Protein AF-A0A7S2BCW3-F1 (afdb_monomer)

Organism: NCBI:txid327968

Mean predicted aligned error: 8.72 Å

pLDDT: mean 88.11, std 14.9, range [43.06, 98.44]

Radius of gyration: 20.68 Å; Cα contacts (8 Å, |Δi|>4): 123; chains: 1; bounding box: 39×49×50 Å

InterPro domains:
  IPR004199 Beta galactosidase small chain/ domain 5 [PF02929] (33-90)
  IPR011013 Galactose mutarotase-like domain superfamily [SSF74650] (17-91)
  IPR014718 Glycoside hydrolase-type carbohydrate-binding [G3DSA:2.70.98.10] (16-101)

Structure (mmCIF, N/CA/C/O backbone):
data_AF-A0A7S2BCW3-F1
#
_entry.id   AF-A0A7S2BCW3-F1
#
loop_
_atom_site.group_PDB
_atom_site.id
_atom_site.type_symbol
_atom_site.label_atom_id
_atom_site.label_alt_id
_atom_site.label_comp_id
_atom_site.label_asym_id
_atom_site.label_entity_id
_atom_site.label_seq_id
_atom_site.pdbx_PDB_ins_code
_atom_site.Cartn_x
_atom_site.Cartn_y
_atom_site.Cartn_z
_atom_site.occupancy
_atom_site.B_iso_or_equiv
_atom_site.auth_seq_id
_atom_site.auth_comp_id
_atom_site.auth_asym_id
_atom_site.auth_atom_id
_atom_site.pdbx_PDB_model_num
ATOM 1 N N . SER A 1 1 ? -18.002 40.059 -18.306 1.00 65.06 1 SER A N 1
ATOM 2 C CA . SER A 1 1 ? -18.318 38.784 -17.645 1.00 65.06 1 SER A CA 1
ATOM 3 C C . SER A 1 1 ? -17.883 38.882 -16.204 1.00 65.06 1 SER A C 1
ATOM 5 O O . SER A 1 1 ? -16.717 39.167 -15.966 1.00 65.06 1 SER A O 1
ATOM 7 N N . GLU A 1 2 ? -18.817 38.754 -15.272 1.00 61.53 2 GLU A N 1
ATOM 8 C CA . GLU A 1 2 ? -18.533 38.743 -13.833 1.00 61.53 2 GLU A CA 1
ATOM 9 C C . GLU A 1 2 ? -18.036 37.339 -13.430 1.00 61.53 2 GLU A C 1
ATOM 11 O O . GLU A 1 2 ? -18.500 36.360 -14.027 1.00 61.53 2 GLU A O 1
ATOM 16 N N . PRO A 1 3 ? -17.072 37.192 -12.503 1.00 66.06 3 PRO A N 1
ATOM 17 C CA . PRO A 1 3 ? -16.596 35.872 -12.108 1.00 66.06 3 PRO A CA 1
ATOM 18 C C . PRO A 1 3 ? 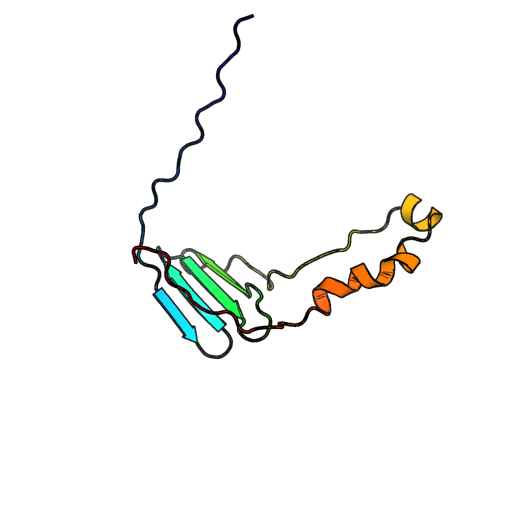-17.640 35.169 -11.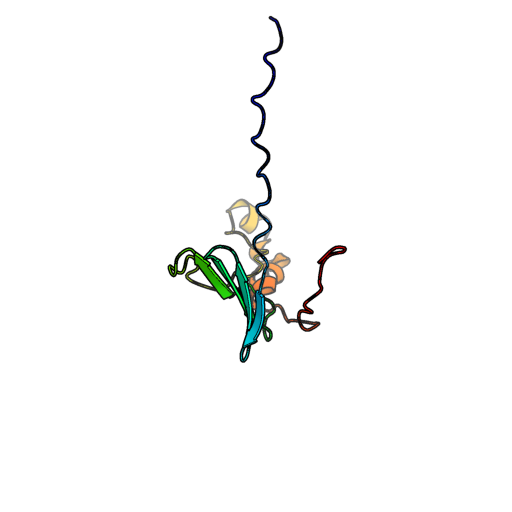231 1.00 66.06 3 PRO A C 1
ATOM 20 O O . PRO A 1 3 ? -18.071 35.704 -10.212 1.00 66.06 3 PRO A O 1
ATOM 23 N N . VAL A 1 4 ? -18.032 33.950 -11.616 1.00 70.62 4 VAL A N 1
ATOM 24 C CA . VAL A 1 4 ? -18.891 33.094 -10.789 1.00 70.62 4 VAL A CA 1
ATOM 25 C C . VAL A 1 4 ? -18.069 32.564 -9.611 1.00 70.62 4 VAL A C 1
ATOM 27 O O . VAL A 1 4 ? -16.979 32.020 -9.801 1.00 70.62 4 VAL A O 1
ATOM 30 N N . ALA A 1 5 ? -18.559 32.751 -8.386 1.00 70.94 5 ALA A N 1
ATOM 31 C CA . ALA A 1 5 ? -17.918 32.184 -7.206 1.00 70.94 5 ALA A CA 1
ATOM 32 C C . ALA A 1 5 ? -17.991 30.643 -7.264 1.00 70.94 5 ALA A C 1
ATOM 34 O O . ALA A 1 5 ? -19.035 30.104 -7.648 1.00 70.94 5 ALA A O 1
ATOM 35 N N . PRO A 1 6 ? -16.915 29.916 -6.905 1.00 72.56 6 PRO A N 1
ATOM 36 C CA . PRO A 1 6 ? -16.952 28.460 -6.862 1.00 72.56 6 PRO A CA 1
ATOM 37 C C . PRO A 1 6 ? -17.972 27.981 -5.813 1.00 72.56 6 PRO A C 1
ATOM 39 O O . PRO A 1 6 ? -18.167 28.656 -4.797 1.00 72.56 6 PRO A O 1
ATOM 42 N N . PRO A 1 7 ? -18.629 26.826 -6.031 1.00 69.38 7 PRO A N 1
ATOM 43 C CA . PRO A 1 7 ? -19.552 26.267 -5.053 1.00 69.38 7 PRO A CA 1
ATOM 44 C C . PRO A 1 7 ? -18.820 26.006 -3.731 1.00 69.38 7 PRO A C 1
ATOM 46 O O . PRO A 1 7 ? -17.697 25.498 -3.720 1.0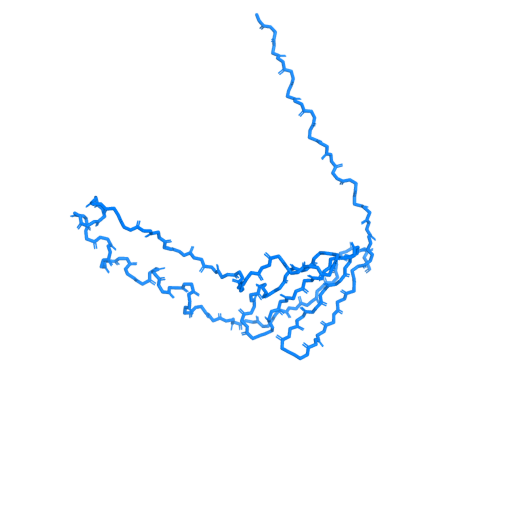0 69.38 7 PRO A O 1
ATOM 49 N N . ALA A 1 8 ? -19.458 26.363 -2.616 1.00 69.25 8 ALA A N 1
ATOM 50 C CA . ALA A 1 8 ? -18.926 26.095 -1.288 1.00 69.25 8 ALA A CA 1
ATOM 51 C C . ALA A 1 8 ? -18.762 24.581 -1.094 1.00 69.25 8 ALA A C 1
ATOM 53 O O . ALA A 1 8 ? -19.711 23.816 -1.273 1.00 69.25 8 ALA A O 1
ATOM 54 N N . VAL A 1 9 ? -17.554 24.151 -0.726 1.00 69.12 9 VAL A N 1
ATOM 55 C CA . VAL A 1 9 ? -17.304 22.768 -0.316 1.00 69.12 9 VAL A CA 1
ATOM 56 C C . VAL A 1 9 ? -18.014 22.564 1.026 1.00 69.12 9 VAL A C 1
ATOM 58 O O . VAL A 1 9 ? -17.746 23.335 1.950 1.00 69.12 9 VAL A O 1
ATOM 61 N N . PRO A 1 10 ? -18.925 21.587 1.170 1.00 52.59 10 PRO A N 1
ATOM 62 C CA . PRO A 1 10 ? -19.508 21.291 2.468 1.00 52.59 10 PRO A CA 1
ATOM 63 C C . PRO A 1 10 ? -18.395 20.824 3.406 1.00 52.59 10 PRO A C 1
ATOM 65 O O . PRO A 1 10 ? -17.725 19.824 3.149 1.00 52.59 10 PRO A O 1
ATOM 68 N N . THR A 1 11 ? -18.179 21.566 4.487 1.00 45.66 11 THR A N 1
ATOM 69 C CA . THR A 1 11 ? -17.278 21.158 5.561 1.00 45.66 11 THR A CA 1
ATOM 70 C C . THR A 1 11 ? -17.947 20.002 6.304 1.00 45.66 11 THR A C 1
ATOM 72 O O . THR A 1 11 ? -19.038 20.206 6.843 1.00 45.66 11 THR A O 1
ATOM 75 N N . PRO A 1 12 ? -17.366 18.791 6.347 1.00 50.16 12 PRO A N 1
ATOM 76 C CA . PRO A 1 12 ? -17.898 17.751 7.210 1.00 50.16 12 PRO A CA 1
ATOM 77 C C . PRO A 1 12 ? -17.767 18.226 8.659 1.00 50.16 12 PRO A C 1
ATOM 79 O O . PRO A 1 12 ? -16.663 18.454 9.151 1.00 50.16 12 PRO A O 1
ATOM 82 N N . THR A 1 13 ? -18.900 18.414 9.335 1.00 43.06 13 THR A N 1
ATOM 83 C CA . THR A 1 13 ? -18.933 18.560 10.791 1.00 43.06 13 THR A CA 1
ATOM 84 C C . THR A 1 13 ? -18.443 17.239 11.375 1.00 43.06 13 THR A C 1
ATOM 86 O O . THR A 1 13 ? -19.061 16.210 11.089 1.00 43.06 13 THR A O 1
ATOM 89 N N . PRO A 1 14 ? -17.350 17.209 12.155 1.00 54.44 14 PRO A N 1
ATOM 90 C CA . PRO A 1 14 ? -16.955 15.982 12.812 1.00 54.44 14 PRO A CA 1
ATOM 91 C C . PRO A 1 14 ? -17.970 15.724 13.923 1.00 54.44 14 PRO A C 1
ATOM 93 O O . PRO A 1 14 ? -17.932 16.360 14.974 1.00 54.44 14 PRO A O 1
ATOM 96 N N . ASP A 1 15 ? -18.892 14.793 13.689 1.00 52.00 15 ASP A N 1
ATOM 97 C CA . ASP A 1 15 ? -19.436 14.026 14.798 1.00 52.00 15 ASP A CA 1
ATOM 98 C C . ASP A 1 15 ? -18.266 13.183 15.308 1.00 52.00 15 ASP A C 1
ATOM 100 O O . ASP A 1 15 ? -17.849 12.211 14.673 1.00 52.00 15 ASP A O 1
ATOM 104 N N . ALA A 1 16 ? -17.619 13.655 16.372 1.00 58.62 16 ALA A N 1
ATOM 105 C CA . ALA A 1 16 ? -16.480 12.984 16.976 1.00 58.62 16 ALA A CA 1
ATOM 106 C C . ALA A 1 16 ? -16.981 11.758 17.749 1.00 58.62 16 ALA A C 1
ATOM 108 O O . ALA A 1 16 ? -16.910 11.697 18.976 1.00 58.62 16 ALA A O 1
ATOM 109 N N . ALA A 1 17 ? -17.516 10.774 17.028 1.00 65.31 17 ALA A N 1
ATOM 110 C CA . ALA A 1 17 ? -17.773 9.462 17.580 1.00 65.31 17 ALA A CA 1
ATOM 111 C C . ALA A 1 17 ? -16.442 8.920 18.120 1.00 65.31 17 ALA A C 1
ATOM 113 O O . ALA A 1 17 ? -15.459 8.793 17.381 1.00 65.31 17 ALA A O 1
ATOM 114 N N . ALA A 1 18 ? -16.409 8.653 19.429 1.00 81.94 18 ALA A N 1
ATOM 115 C CA . ALA A 1 18 ? -15.212 8.202 20.122 1.00 81.94 18 ALA A CA 1
ATOM 116 C C . ALA A 1 18 ? -14.616 6.980 19.410 1.00 81.94 18 ALA A C 1
ATOM 118 O O . ALA A 1 18 ? -15.297 5.975 19.198 1.00 81.94 18 ALA A O 1
ATOM 119 N N . VAL A 1 19 ? -13.343 7.083 19.034 1.00 89.31 19 VAL A N 1
ATOM 120 C CA . VAL A 1 19 ? -12.609 5.982 18.412 1.00 89.31 19 VAL A CA 1
ATOM 121 C C . VAL A 1 19 ? -12.182 5.020 19.512 1.00 89.31 19 VAL A C 1
ATOM 123 O O . VAL A 1 19 ? -11.452 5.404 20.426 1.00 89.31 19 VAL A O 1
ATOM 126 N N . ARG A 1 20 ? -12.615 3.762 19.425 1.00 91.81 20 ARG A N 1
ATOM 127 C CA . ARG A 1 20 ? -12.009 2.674 20.200 1.00 91.81 20 ARG A CA 1
ATOM 128 C C . ARG A 1 20 ? -10.846 2.106 19.410 1.00 91.81 20 ARG A C 1
ATOM 130 O O . ARG A 1 20 ? -10.957 1.943 18.199 1.00 91.81 20 ARG A O 1
ATOM 137 N N . ALA A 1 21 ? -9.752 1.802 20.092 1.00 92.88 21 ALA A N 1
ATOM 138 C CA . ALA A 1 21 ? -8.594 1.183 19.474 1.00 92.88 21 ALA A CA 1
ATOM 139 C C . ALA A 1 21 ? -8.001 0.124 20.402 1.00 92.88 21 ALA A C 1
ATOM 141 O O . ALA A 1 21 ? -7.765 0.384 21.581 1.00 92.88 21 ALA A O 1
ATOM 142 N N . GLU A 1 22 ? -7.753 -1.062 19.860 1.00 94.50 22 GLU A N 1
ATOM 143 C CA . GLU A 1 22 ? -7.184 -2.191 20.592 1.00 94.50 22 GLU A CA 1
ATOM 144 C C . GLU A 1 22 ? -6.224 -2.990 19.709 1.00 94.50 22 GLU A C 1
ATOM 146 O O . GLU A 1 22 ? -6.392 -3.068 18.492 1.00 94.50 22 GLU A O 1
ATOM 151 N N . LEU A 1 23 ? -5.195 -3.581 20.315 1.00 94.19 23 LEU A N 1
ATOM 152 C CA . LEU A 1 23 ? -4.331 -4.538 19.632 1.00 94.19 23 LEU A CA 1
ATOM 153 C C . LEU A 1 23 ? -4.944 -5.935 19.783 1.00 94.19 23 LEU A C 1
ATOM 155 O O . LEU A 1 23 ? -4.979 -6.480 20.884 1.00 94.19 23 LEU A O 1
ATOM 159 N N . CYS A 1 24 ? -5.410 -6.517 18.678 1.00 94.25 24 CYS A N 1
ATOM 160 C CA . CYS A 1 24 ? -6.005 -7.849 18.637 1.00 94.25 24 CYS A CA 1
AT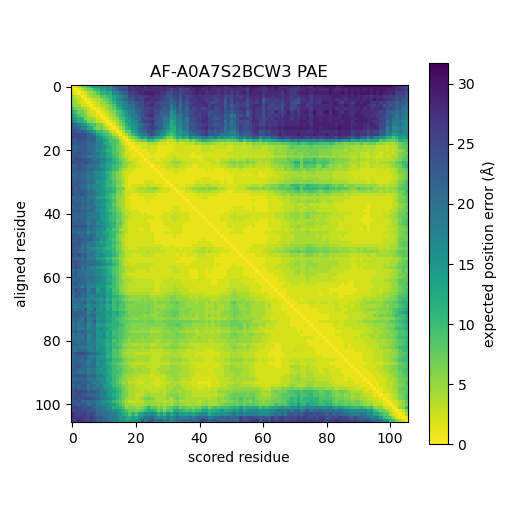OM 161 C C . CYS A 1 24 ? -5.153 -8.770 17.754 1.00 94.25 24 CYS A C 1
ATOM 163 O O . CYS A 1 24 ? -5.152 -8.667 16.523 1.00 94.25 24 CYS A O 1
ATOM 165 N N . GLY A 1 25 ? -4.392 -9.667 18.388 1.00 94.31 25 GLY A N 1
ATOM 166 C CA . GLY A 1 25 ? -3.443 -10.535 17.690 1.00 94.31 25 GLY A CA 1
ATOM 167 C C . GLY A 1 25 ? -2.390 -9.722 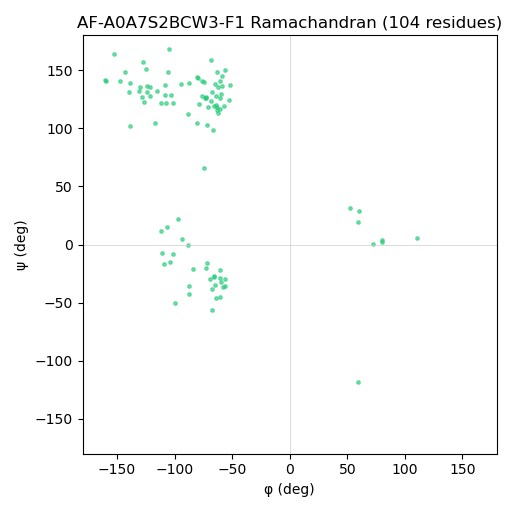16.929 1.00 94.31 25 GLY A C 1
ATOM 168 O O . GLY A 1 25 ? -1.637 -8.959 17.526 1.00 94.31 25 GLY A O 1
ATOM 169 N N . ASP A 1 26 ? -2.364 -9.874 15.604 1.00 94.12 26 ASP A N 1
ATOM 170 C CA . ASP A 1 26 ? -1.386 -9.232 14.715 1.00 94.12 26 ASP A CA 1
ATOM 171 C C . ASP A 1 26 ? -1.902 -7.938 14.052 1.00 94.12 26 ASP A C 1
ATOM 173 O O . ASP A 1 26 ? -1.429 -7.550 12.975 1.00 94.12 26 ASP A O 1
ATOM 177 N N . ALA A 1 27 ? -2.918 -7.289 14.628 1.00 95.81 27 ALA A N 1
ATOM 178 C CA . ALA A 1 27 ? -3.460 -6.049 14.086 1.00 95.81 27 ALA A CA 1
ATOM 179 C C . ALA A 1 27 ? -3.982 -5.092 15.161 1.00 95.81 27 ALA A C 1
ATOM 181 O O . ALA A 1 27 ? -4.653 -5.497 16.108 1.00 95.81 27 ALA A O 1
ATOM 182 N N . TRP A 1 28 ? -3.736 -3.802 14.953 1.00 96.31 28 TRP A N 1
ATOM 183 C CA . TRP A 1 28 ? -4.503 -2.746 15.599 1.00 96.31 28 TRP A CA 1
ATOM 184 C C . TRP A 1 28 ? -5.883 -2.681 14.955 1.00 96.31 28 TRP A C 1
ATOM 186 O O . TRP A 1 28 ? -5.981 -2.558 13.734 1.00 96.31 28 TRP A O 1
ATOM 196 N N . VAL A 1 29 ? -6.928 -2.760 15.768 1.00 96.56 29 VAL A N 1
ATOM 197 C CA . VAL A 1 29 ? -8.329 -2.645 15.366 1.00 96.56 29 VAL A CA 1
ATOM 198 C C . VAL A 1 29 ? -8.840 -1.301 15.861 1.00 96.56 29 VAL A C 1
ATOM 200 O O . VAL A 1 29 ? -8.765 -1.024 17.056 1.00 96.56 29 VAL A O 1
ATOM 203 N N . LEU A 1 30 ? -9.324 -0.460 14.948 1.00 95.56 30 LEU A N 1
ATOM 204 C CA . LEU A 1 30 ? -9.926 0.833 15.258 1.00 95.56 30 LEU A CA 1
ATOM 205 C C . LEU A 1 30 ? -11.400 0.814 14.868 1.00 95.56 30 LEU A C 1
ATOM 207 O O . LEU A 1 30 ? -11.736 0.422 13.753 1.00 95.56 30 LEU A O 1
ATOM 211 N N . GLU A 1 31 ? -12.267 1.273 15.762 1.00 95.19 31 GLU A N 1
ATOM 212 C CA . GLU A 1 31 ? -13.713 1.280 15.560 1.00 95.19 31 GLU A CA 1
ATOM 213 C C . GLU A 1 31 ? -14.318 2.640 15.886 1.00 95.19 31 GLU A C 1
ATOM 215 O O . GLU A 1 31 ? -14.064 3.213 16.947 1.00 95.19 31 GLU A O 1
ATOM 220 N N . THR A 1 32 ? -15.162 3.145 14.989 1.00 93.81 32 THR A N 1
ATOM 221 C CA . THR A 1 32 ? -15.955 4.360 15.211 1.00 93.81 32 THR A CA 1
ATOM 222 C C . THR A 1 32 ? -17.135 4.405 14.248 1.00 93.81 32 THR A C 1
ATOM 224 O O . THR A 1 32 ? -16.998 4.000 13.100 1.00 93.81 32 THR A O 1
ATOM 227 N N . GLY A 1 33 ? -18.309 4.863 14.695 1.00 90.19 33 GLY A N 1
ATOM 228 C CA . GLY A 1 33 ? -19.444 5.151 13.803 1.00 90.19 33 GLY A CA 1
ATOM 229 C C . GLY A 1 33 ? -19.857 4.021 12.841 1.00 90.19 33 GLY A C 1
ATOM 230 O O . GLY A 1 33 ? -20.292 4.304 11.731 1.00 90.19 33 GLY A O 1
ATOM 231 N N . GLY A 1 34 ? -19.684 2.746 13.219 1.00 91.88 34 GLY A N 1
ATOM 232 C CA . GLY A 1 34 ? -19.970 1.589 12.352 1.00 91.88 34 GLY A CA 1
ATOM 233 C C . GLY A 1 34 ? -18.884 1.258 11.316 1.00 91.88 34 GLY A C 1
ATOM 234 O O . GLY A 1 34 ? -19.071 0.347 10.511 1.00 91.88 34 GLY A O 1
ATOM 235 N N . MET A 1 35 ? -17.759 1.970 11.340 1.00 96.44 35 MET A N 1
ATOM 236 C CA . MET A 1 35 ? -16.538 1.664 10.603 1.00 96.44 35 MET A CA 1
ATOM 237 C C . MET A 1 35 ? -15.572 0.870 11.490 1.00 96.44 35 MET A C 1
ATOM 239 O O . MET A 1 35 ? -15.386 1.204 12.661 1.00 96.44 35 MET A O 1
ATOM 243 N N . GLN A 1 36 ? -14.934 -0.145 10.912 1.00 97.56 36 GLN A N 1
ATOM 244 C CA . GLN A 1 36 ? -13.825 -0.889 11.498 1.00 97.56 36 GLN A CA 1
ATOM 245 C C . GLN A 1 36 ? -12.627 -0.837 10.546 1.00 97.56 36 GLN A C 1
ATOM 247 O O . GLN A 1 36 ? -12.747 -1.101 9.352 1.00 97.56 36 GLN A O 1
ATOM 252 N N . VAL A 1 37 ? -11.463 -0.504 11.089 1.00 97.50 37 VAL A N 1
ATOM 253 C CA . VAL A 1 37 ? -10.187 -0.418 10.379 1.00 97.50 37 VAL A CA 1
ATOM 254 C C . VAL A 1 37 ? -9.204 -1.367 11.042 1.00 97.50 37 VAL A C 1
ATOM 256 O O . VAL A 1 37 ? -9.098 -1.378 12.268 1.00 97.50 37 VAL A O 1
ATOM 259 N N . ARG A 1 38 ? -8.444 -2.132 10.252 1.00 97.69 38 ARG A N 1
ATOM 260 C CA . ARG A 1 38 ? -7.348 -2.956 10.780 1.00 97.69 38 ARG A CA 1
ATOM 261 C C . ARG A 1 38 ? -6.014 -2.589 10.158 1.00 97.69 38 ARG A C 1
ATOM 263 O O . ARG A 1 38 ? -5.870 -2.604 8.938 1.00 97.69 38 ARG A O 1
ATOM 270 N N . ILE A 1 39 ? -5.020 -2.332 11.002 1.00 97.06 39 ILE A N 1
ATOM 271 C CA . ILE A 1 39 ? -3.629 -2.102 10.595 1.00 97.06 39 ILE A CA 1
ATOM 272 C C . ILE A 1 39 ? -2.793 -3.272 11.092 1.00 97.06 39 ILE A C 1
ATOM 274 O O . ILE A 1 39 ? -2.747 -3.527 12.294 1.00 97.06 39 ILE A O 1
ATOM 278 N N . SER A 1 40 ? -2.119 -3.985 10.191 1.00 96.12 40 SER A N 1
ATOM 279 C CA . SER A 1 40 ? -1.247 -5.090 10.590 1.00 96.12 40 SER A CA 1
ATOM 280 C C . SER A 1 40 ? -0.077 -4.585 11.435 1.00 96.12 40 SER A C 1
ATOM 282 O O . SER A 1 40 ? 0.679 -3.720 10.996 1.00 96.12 40 SER A O 1
ATOM 284 N N . SER A 1 41 ? 0.136 -5.176 12.611 1.00 94.62 41 SER A N 1
ATOM 285 C CA . SER A 1 41 ? 1.321 -4.901 13.433 1.00 94.62 41 SER A CA 1
ATOM 286 C C . SER A 1 41 ? 2.601 -5.505 12.843 1.00 94.62 41 SER A C 1
ATOM 288 O O . SER A 1 41 ? 3.694 -5.088 13.209 1.00 94.62 41 SER A O 1
ATOM 290 N N . LYS A 1 42 ? 2.477 -6.450 11.899 1.00 94.12 42 LYS A N 1
ATOM 291 C CA . LYS A 1 42 ? 3.600 -7.112 11.217 1.00 94.12 42 LYS A CA 1
ATOM 292 C C . LYS A 1 42 ? 4.082 -6.355 9.984 1.00 94.12 42 LYS A C 1
ATOM 294 O O . LYS A 1 42 ? 5.285 -6.265 9.757 1.00 94.12 42 LYS A O 1
ATOM 299 N N . THR A 1 43 ? 3.156 -5.844 9.171 1.00 95.12 43 THR A N 1
ATOM 300 C CA . THR A 1 43 ? 3.492 -5.187 7.893 1.00 95.12 43 THR A CA 1
ATOM 301 C C . THR A 1 43 ? 3.284 -3.676 7.914 1.00 95.12 43 THR A C 1
ATOM 303 O O . THR A 1 43 ? 3.786 -2.986 7.035 1.00 95.12 43 THR A O 1
ATOM 306 N N . GLY A 1 44 ? 2.537 -3.147 8.888 1.00 95.69 44 GLY A N 1
ATOM 307 C CA . GLY A 1 44 ? 2.135 -1.740 8.942 1.00 95.69 44 GLY A CA 1
ATOM 308 C C . GLY A 1 44 ? 1.066 -1.351 7.918 1.00 95.69 44 GLY A C 1
ATOM 309 O O . GLY A 1 44 ? 0.660 -0.194 7.877 1.00 95.69 44 GLY A O 1
ATOM 310 N N . CYS A 1 45 ? 0.598 -2.292 7.094 1.00 96.69 45 CYS A N 1
ATOM 311 C CA . CYS A 1 45 ? -0.396 -2.015 6.064 1.00 96.69 45 CYS A CA 1
ATOM 312 C C . CYS A 1 45 ? -1.808 -1.978 6.658 1.00 96.69 45 CYS A C 1
ATOM 314 O O . CYS A 1 45 ? -2.151 -2.790 7.526 1.00 96.69 45 CYS A O 1
ATOM 316 N N . LEU A 1 46 ? -2.648 -1.087 6.126 1.00 97.75 46 LEU A N 1
ATOM 317 C CA . LEU A 1 46 ? -4.099 -1.182 6.264 1.00 97.75 46 LEU A CA 1
ATOM 318 C C . LEU A 1 46 ? -4.546 -2.481 5.583 1.00 97.75 46 LEU A C 1
ATOM 320 O O . LEU A 1 46 ? -4.391 -2.620 4.373 1.00 97.75 46 LEU A O 1
ATOM 324 N N . CYS A 1 47 ? -5.047 -3.444 6.350 1.00 97.62 47 CYS A N 1
ATOM 325 C CA . CYS A 1 47 ? -5.376 -4.779 5.849 1.00 97.62 47 CYS A CA 1
ATOM 326 C C . CYS A 1 47 ? -6.876 -5.089 5.806 1.00 97.62 47 CYS A C 1
ATOM 328 O O . CYS A 1 47 ? -7.249 -6.128 5.274 1.00 97.62 47 CYS A O 1
ATOM 330 N N . SER A 1 48 ? -7.718 -4.211 6.354 1.00 98.31 48 SER A N 1
ATOM 331 C CA . SER A 1 48 ? -9.180 -4.312 6.303 1.00 98.31 48 SER A CA 1
ATOM 332 C C . SER A 1 48 ? -9.808 -2.942 6.558 1.00 98.31 48 SER A C 1
ATOM 334 O O . SER A 1 48 ? -9.319 -2.180 7.404 1.00 98.31 48 SER A O 1
ATOM 336 N N . LEU A 1 49 ? -10.882 -2.648 5.825 1.00 98.44 49 LEU A N 1
ATOM 337 C CA . LEU A 1 49 ? -11.738 -1.481 6.006 1.00 98.44 49 LEU A CA 1
ATOM 338 C C . LEU A 1 49 ? -13.186 -1.935 5.826 1.00 98.44 49 LEU A C 1
ATOM 340 O O . LEU A 1 49 ? -13.665 -2.088 4.703 1.00 98.44 49 LEU A O 1
ATOM 344 N N . ALA A 1 50 ? -13.893 -2.110 6.937 1.00 98.38 50 ALA A N 1
ATOM 345 C CA . ALA A 1 50 ? -15.294 -2.492 6.931 1.00 98.38 50 ALA A CA 1
ATOM 346 C C . ALA A 1 50 ? -16.186 -1.320 7.348 1.00 98.38 50 ALA A C 1
ATOM 348 O O . ALA A 1 50 ? -15.889 -0.616 8.312 1.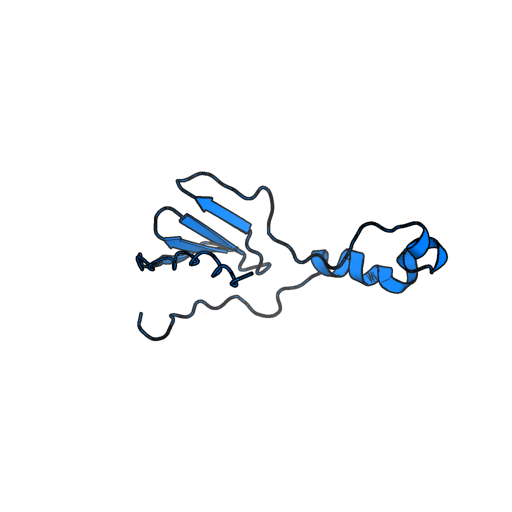00 98.38 50 ALA A O 1
ATOM 349 N N . VAL A 1 51 ? -17.307 -1.128 6.655 1.00 97.50 51 VAL A N 1
ATOM 350 C CA . VAL A 1 51 ? -18.324 -0.120 6.999 1.00 97.50 51 VAL A CA 1
ATOM 351 C C . VAL A 1 51 ? -19.683 -0.800 7.058 1.00 97.50 51 VAL A C 1
ATOM 353 O O . VAL A 1 51 ? -20.070 -1.507 6.130 1.00 97.50 51 VAL A O 1
ATOM 356 N N . GLY A 1 52 ? -20.400 -0.638 8.172 1.00 95.25 52 GLY A N 1
ATOM 357 C CA . GLY A 1 52 ? -21.683 -1.314 8.385 1.00 95.25 52 GLY A CA 1
ATOM 358 C C . GLY A 1 52 ? -21.569 -2.843 8.353 1.00 95.25 52 GLY A C 1
ATOM 359 O O . GLY A 1 52 ? -22.508 -3.515 7.946 1.00 95.25 52 GLY A O 1
ATOM 360 N N . GLY A 1 53 ? -20.406 -3.392 8.723 1.00 95.38 53 GLY A N 1
ATOM 361 C CA . GLY A 1 53 ? -20.124 -4.832 8.676 1.00 95.38 53 GLY A CA 1
ATOM 362 C C . GLY A 1 53 ? -19.742 -5.382 7.295 1.00 95.38 53 GLY A C 1
ATOM 363 O O . GLY A 1 53 ? -19.506 -6.582 7.178 1.00 95.38 53 GLY A O 1
ATOM 364 N N . HIS A 1 54 ? -19.648 -4.540 6.262 1.00 97.69 54 HIS A N 1
ATOM 365 C CA . HIS A 1 54 ? -19.238 -4.949 4.918 1.00 97.69 54 HIS A CA 1
ATOM 366 C C . HIS A 1 54 ? -17.778 -4.580 4.656 1.00 97.69 54 HIS A C 1
ATOM 368 O O . HIS A 1 54 ? -17.425 -3.404 4.717 1.00 97.69 54 HIS A O 1
ATOM 374 N N . GLU A 1 55 ? -16.948 -5.577 4.346 1.00 98.31 55 GLU A N 1
ATOM 375 C CA . GLU A 1 55 ? -15.554 -5.377 3.934 1.00 98.31 55 GLU A CA 1
ATOM 376 C C . GLU A 1 55 ? -15.485 -4.685 2.565 1.00 98.31 55 GLU A C 1
ATOM 378 O O . GLU A 1 55 ? -16.155 -5.102 1.617 1.00 98.31 55 GLU A O 1
ATOM 383 N N . LEU A 1 56 ? -14.665 -3.636 2.469 1.00 98.44 56 LEU A N 1
ATOM 384 C CA . LEU A 1 56 ? -14.473 -2.846 1.251 1.00 98.44 56 LEU A CA 1
ATOM 385 C C . LEU A 1 56 ? -13.146 -3.156 0.550 1.00 98.44 56 LEU A C 1
ATOM 387 O O . LEU A 1 56 ? -12.967 -2.783 -0.611 1.00 98.44 56 LEU A O 1
ATOM 391 N N . MET A 1 57 ? -12.210 -3.820 1.232 1.00 98.12 57 MET A N 1
ATOM 392 C CA . MET A 1 57 ? -10.889 -4.140 0.702 1.00 98.12 57 MET A CA 1
ATOM 393 C C . MET A 1 57 ? -10.761 -5.634 0.395 1.00 98.12 57 MET A C 1
ATOM 395 O O . MET A 1 57 ? -10.993 -6.486 1.245 1.00 98.12 57 MET A O 1
ATOM 399 N N . ALA A 1 58 ? -10.330 -5.962 -0.824 1.00 98.19 58 ALA A N 1
ATOM 400 C CA . ALA A 1 58 ? -10.031 -7.345 -1.212 1.00 98.19 58 ALA A CA 1
ATOM 401 C C . ALA A 1 58 ? -8.614 -7.793 -0.801 1.00 98.19 58 ALA A C 1
ATOM 403 O O . ALA A 1 58 ? -8.332 -8.987 -0.723 1.00 98.19 58 ALA A O 1
ATOM 404 N N . SER A 1 59 ? -7.715 -6.839 -0.563 1.00 97.75 59 SER A N 1
ATOM 405 C CA . SER A 1 59 ? -6.320 -7.062 -0.188 1.00 97.75 59 SER A CA 1
ATOM 406 C C . SER A 1 59 ? -5.800 -5.879 0.634 1.00 97.75 59 SER A C 1
ATOM 408 O O . SER A 1 59 ? -6.410 -4.806 0.596 1.00 97.75 59 SER A O 1
ATOM 410 N N . PRO A 1 60 ? -4.669 -6.030 1.347 1.00 97.62 60 PRO A N 1
ATOM 411 C CA . PRO A 1 60 ? -4.026 -4.911 2.020 1.00 97.62 60 PRO A CA 1
ATOM 412 C C . PRO A 1 60 ? -3.694 -3.753 1.074 1.00 97.62 60 PRO A C 1
ATOM 414 O O . PRO A 1 60 ? -3.423 -3.953 -0.111 1.00 97.62 60 PRO A O 1
ATOM 417 N N . LEU A 1 61 ? -3.701 -2.538 1.619 1.00 97.31 61 LEU A N 1
ATOM 418 C CA . LEU A 1 61 ? -3.233 -1.345 0.927 1.00 97.31 61 LEU A CA 1
ATOM 419 C C . LEU A 1 61 ? -1.706 -1.294 1.004 1.00 97.31 61 LEU A C 1
ATOM 421 O O . LEU A 1 61 ? -1.140 -0.973 2.051 1.00 97.31 61 LEU A O 1
ATOM 425 N N . GLU A 1 62 ? -1.060 -1.611 -0.111 1.00 96.19 62 GLU A N 1
ATOM 426 C CA . GLU A 1 62 ? 0.396 -1.671 -0.232 1.00 96.19 62 GLU A CA 1
ATOM 427 C C . GLU A 1 62 ? 0.944 -0.464 -1.015 1.00 96.19 62 GLU A C 1
ATOM 429 O O . GLU A 1 62 ? 0.282 0.038 -1.931 1.00 96.19 62 GLU A O 1
ATOM 434 N N . PRO A 1 63 ? 2.164 0.015 -0.706 1.00 95.62 63 PRO A N 1
ATOM 435 C CA . PRO A 1 63 ? 2.841 1.000 -1.541 1.00 95.62 63 PRO A CA 1
ATOM 436 C C . PRO A 1 63 ? 3.122 0.434 -2.939 1.00 95.62 63 PRO A C 1
ATOM 438 O O . PRO A 1 63 ? 3.641 -0.671 -3.066 1.00 95.62 63 PRO A O 1
ATOM 441 N N . ASN A 1 64 ? 2.857 1.210 -3.990 1.00 96.94 64 ASN A N 1
ATOM 442 C CA . ASN A 1 64 ? 3.231 0.855 -5.358 1.00 96.94 64 ASN A CA 1
ATOM 443 C C . ASN A 1 64 ? 4.033 1.994 -6.002 1.00 96.94 64 ASN A C 1
ATOM 445 O O . ASN A 1 64 ? 3.552 3.122 -6.101 1.00 96.94 64 ASN A O 1
ATOM 449 N N . PHE A 1 65 ? 5.251 1.682 -6.450 1.00 97.38 65 PHE A N 1
ATOM 450 C CA . PHE A 1 65 ? 6.186 2.630 -7.072 1.00 97.38 65 PHE A CA 1
ATOM 451 C C . PHE A 1 65 ? 6.403 2.351 -8.561 1.00 97.38 65 PHE A C 1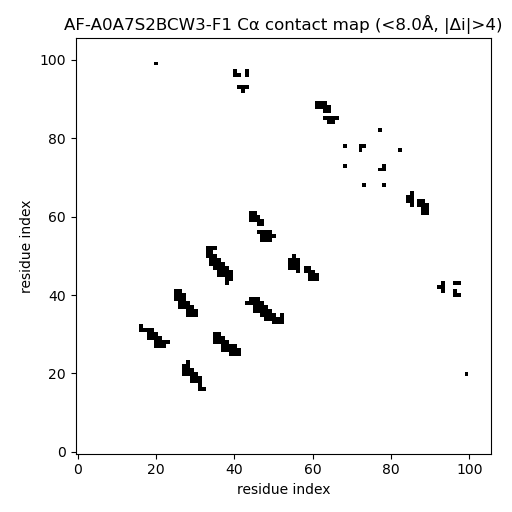
ATOM 453 O O . PHE A 1 65 ? 7.312 2.904 -9.180 1.00 97.38 65 PHE A O 1
ATOM 460 N N . TRP A 1 66 ? 5.576 1.484 -9.141 1.00 96.69 66 TRP A N 1
ATOM 461 C CA . TRP A 1 66 ? 5.720 1.033 -10.510 1.00 96.69 66 TRP A CA 1
ATOM 462 C C . TRP A 1 66 ? 4.461 1.277 -11.319 1.00 96.69 66 TRP A C 1
ATOM 464 O O . TRP A 1 66 ? 3.334 1.248 -10.823 1.00 96.69 66 TRP A O 1
ATOM 474 N N . ARG A 1 67 ? 4.669 1.474 -12.616 1.00 96.88 67 ARG A N 1
ATOM 475 C CA . ARG A 1 67 ? 3.601 1.550 -13.605 1.00 96.88 67 ARG A CA 1
ATOM 476 C C . ARG A 1 67 ? 3.881 0.577 -14.744 1.00 96.88 67 ARG A C 1
ATOM 478 O O . ARG A 1 67 ? 5.043 0.247 -14.987 1.00 96.88 67 ARG A O 1
ATOM 485 N N . PRO A 1 68 ? 2.849 0.155 -15.488 1.00 94.75 68 PRO A N 1
ATOM 486 C CA . PRO A 1 68 ? 3.053 -0.551 -16.742 1.00 94.75 68 PRO A CA 1
ATOM 487 C C . PRO A 1 68 ? 3.995 0.223 -17.674 1.00 94.75 68 PRO A C 1
ATOM 489 O O . PRO A 1 68 ? 3.925 1.453 -17.788 1.00 94.75 68 PRO A O 1
ATOM 492 N N . THR A 1 69 ? 4.899 -0.515 -18.311 1.00 95.25 69 THR A N 1
ATOM 493 C CA . THR A 1 69 ? 5.886 0.009 -19.257 1.00 95.25 69 THR A CA 1
ATOM 494 C C . THR A 1 69 ? 5.236 0.314 -20.604 1.00 95.25 69 THR A C 1
ATOM 496 O O . THR A 1 69 ? 4.392 -0.444 -21.075 1.00 95.25 69 THR A O 1
ATOM 499 N N . THR A 1 70 ? 5.651 1.415 -21.223 1.00 97.06 70 THR A N 1
ATOM 500 C CA . THR A 1 70 ? 5.265 1.848 -22.575 1.00 97.06 70 THR A CA 1
ATOM 501 C C . THR A 1 70 ? 6.406 1.602 -23.566 1.00 97.06 70 THR A C 1
ATOM 503 O O . THR A 1 70 ? 7.542 1.366 -23.156 1.00 97.06 70 THR A O 1
ATOM 506 N N . ASP A 1 71 ? 6.144 1.718 -24.870 1.00 97.69 71 ASP A N 1
ATOM 507 C CA . ASP A 1 71 ? 7.174 1.557 -25.912 1.00 97.69 71 ASP A CA 1
ATOM 508 C C . ASP A 1 71 ? 8.348 2.537 -25.749 1.00 97.69 71 ASP A C 1
ATOM 510 O O . ASP A 1 71 ? 9.506 2.167 -25.941 1.00 97.69 71 ASP A O 1
ATOM 514 N N . ASN A 1 72 ? 8.072 3.768 -25.308 1.00 96.75 72 ASN A N 1
ATOM 515 C CA . ASN A 1 72 ? 9.113 4.758 -25.023 1.00 96.75 72 ASN A CA 1
ATOM 516 C C . ASN A 1 72 ? 10.010 4.331 -23.849 1.00 96.75 72 ASN A C 1
ATOM 518 O O . ASN A 1 72 ? 11.215 4.573 -23.879 1.00 96.75 72 ASN A O 1
ATOM 522 N N . ASP A 1 73 ? 9.445 3.660 -22.839 1.00 97.00 73 ASP A N 1
ATOM 523 C CA . ASP A 1 73 ? 10.217 3.135 -21.707 1.00 97.00 73 ASP A CA 1
ATOM 524 C C . ASP A 1 73 ? 11.145 2.004 -22.153 1.00 97.00 73 ASP A C 1
ATOM 526 O O . ASP A 1 73 ? 12.286 1.947 -21.699 1.00 97.00 73 ASP A O 1
ATOM 530 N N . TYR A 1 74 ? 10.681 1.151 -23.076 1.00 96.25 74 TYR A N 1
ATOM 531 C CA . TYR A 1 74 ? 11.509 0.117 -23.697 1.00 96.25 74 TYR A CA 1
ATOM 532 C C . TYR A 1 74 ? 12.648 0.717 -24.517 1.00 96.25 74 TYR A C 1
ATOM 534 O O . TYR A 1 74 ? 13.791 0.282 -24.369 1.00 96.25 74 TYR A O 1
ATOM 542 N N . GLY A 1 75 ? 12.353 1.731 -25.339 1.00 97.06 75 GLY A N 1
ATOM 543 C CA . GLY A 1 75 ? 13.360 2.445 -26.127 1.00 97.06 75 GLY A CA 1
ATOM 544 C C . GLY A 1 75 ? 14.437 3.107 -25.263 1.00 97.06 75 GLY A C 1
ATOM 545 O O . GLY A 1 75 ? 15.600 3.148 -25.656 1.00 97.06 75 GLY A O 1
ATOM 546 N N . ALA A 1 76 ? 14.066 3.558 -24.062 1.00 97.19 76 ALA A N 1
ATOM 547 C CA . ALA A 1 76 ? 14.970 4.126 -23.064 1.00 97.19 76 ALA A CA 1
ATOM 548 C C . ALA A 1 76 ? 15.499 3.105 -22.032 1.00 97.19 76 ALA A C 1
ATOM 550 O O . ALA A 1 76 ? 16.188 3.499 -21.097 1.00 97.19 76 ALA A O 1
ATOM 551 N N . ASN A 1 77 ? 15.192 1.810 -22.182 1.00 97.00 77 ASN A N 1
ATOM 552 C CA . ASN A 1 77 ? 15.640 0.713 -21.313 1.00 97.00 77 ASN A CA 1
ATOM 553 C C . ASN A 1 77 ? 15.240 0.823 -19.815 1.00 97.00 77 ASN A C 1
ATOM 555 O O . ASN A 1 77 ? 15.784 0.125 -18.950 1.00 97.00 77 ASN A O 1
ATOM 559 N N . LEU A 1 78 ? 14.229 1.634 -19.489 1.00 97.38 78 LEU A N 1
ATOM 560 C CA . LEU A 1 78 ? 13.834 1.933 -18.104 1.00 97.38 78 LEU A CA 1
ATOM 561 C C . LEU A 1 78 ? 13.285 0.714 -17.356 1.00 97.38 78 LEU A C 1
ATOM 563 O O . LEU A 1 78 ? 13.440 0.599 -16.142 1.00 97.38 78 LEU A O 1
ATOM 567 N N . GLN A 1 79 ? 12.694 -0.246 -18.066 1.00 95.94 79 GLN A N 1
ATOM 568 C CA . GLN A 1 79 ? 12.223 -1.509 -17.498 1.00 95.94 79 GLN A CA 1
ATOM 569 C C . GLN A 1 79 ? 13.342 -2.344 -16.859 1.00 95.94 79 GLN A C 1
ATOM 571 O O . GLN A 1 79 ? 13.037 -3.223 -16.048 1.00 95.94 79 GLN A O 1
ATOM 576 N N . ARG A 1 80 ? 14.603 -2.104 -17.252 1.00 95.94 80 ARG A N 1
ATOM 577 C CA . ARG A 1 80 ? 15.798 -2.742 -16.684 1.00 95.94 80 ARG A CA 1
ATOM 578 C C . ARG A 1 80 ? 16.462 -1.818 -15.673 1.00 95.94 80 ARG A C 1
ATOM 580 O O . ARG A 1 80 ? 16.689 -2.235 -14.543 1.00 95.94 80 ARG A O 1
ATOM 587 N N . ASP A 1 81 ? 16.698 -0.567 -16.057 1.00 97.81 81 ASP A N 1
ATOM 588 C CA . ASP A 1 81 ? 17.488 0.370 -15.250 1.00 97.81 81 ASP A CA 1
ATOM 589 C C . ASP A 1 81 ? 16.761 0.788 -13.964 1.00 97.81 81 ASP A C 1
ATOM 591 O O . ASP A 1 81 ? 17.389 1.019 -12.934 1.00 97.81 81 ASP A O 1
ATOM 595 N N . LEU A 1 82 ? 15.425 0.815 -13.994 1.00 97.38 82 LEU A N 1
ATOM 596 C CA . LEU A 1 82 ? 14.573 1.143 -12.849 1.00 97.38 82 LEU A CA 1
ATOM 597 C C . LEU A 1 82 ? 13.867 -0.088 -12.263 1.00 97.38 82 LEU A C 1
ATOM 599 O O . LEU A 1 82 ? 12.935 0.058 -11.477 1.00 97.38 82 LEU A O 1
ATOM 603 N N . ALA A 1 83 ? 14.303 -1.304 -12.612 1.00 95.75 83 ALA A N 1
ATOM 604 C CA . ALA A 1 83 ? 13.618 -2.541 -12.235 1.00 95.75 83 ALA A CA 1
ATOM 605 C C . ALA A 1 83 ? 13.417 -2.709 -10.719 1.00 95.75 83 ALA A C 1
ATOM 607 O O . ALA A 1 83 ? 12.428 -3.317 -10.320 1.00 95.75 83 ALA A O 1
ATOM 608 N N . CYS A 1 84 ? 14.304 -2.152 -9.887 1.00 97.12 84 CYS A N 1
ATOM 609 C CA .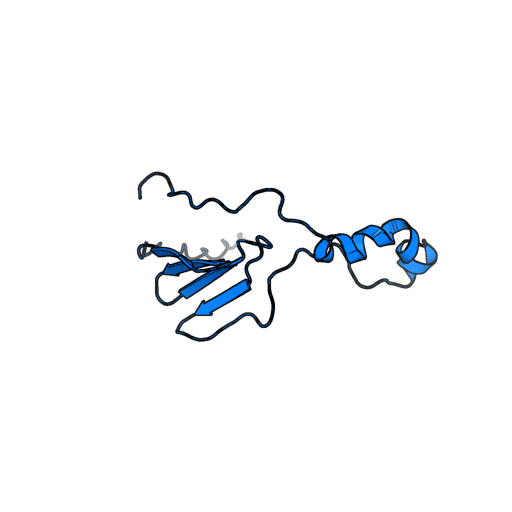 CYS A 1 84 ? 14.182 -2.212 -8.429 1.00 97.12 84 CYS A CA 1
ATOM 610 C C . CYS A 1 84 ? 12.893 -1.560 -7.898 1.00 97.12 84 CYS A C 1
ATOM 612 O O . CYS A 1 84 ? 12.361 -2.005 -6.885 1.00 97.12 84 CYS A O 1
ATOM 614 N N . TRP A 1 85 ? 12.351 -0.553 -8.592 1.00 97.62 85 TRP A N 1
ATOM 615 C CA . TRP A 1 85 ? 11.119 0.133 -8.190 1.00 97.62 85 TRP A CA 1
ATOM 616 C C . TRP A 1 85 ? 9.862 -0.713 -8.393 1.00 97.62 85 TRP A C 1
ATOM 618 O O . TRP A 1 85 ? 8.853 -0.464 -7.736 1.00 97.62 85 TRP A O 1
ATOM 628 N N . ARG A 1 86 ? 9.932 -1.740 -9.248 1.00 96.56 86 ARG A N 1
ATOM 629 C CA . ARG A 1 86 ? 8.858 -2.723 -9.440 1.00 96.56 86 ARG A CA 1
ATOM 630 C C . ARG A 1 86 ? 8.544 -3.480 -8.159 1.00 96.56 86 ARG A C 1
ATOM 632 O O . ARG A 1 86 ? 7.382 -3.615 -7.799 1.00 96.56 86 ARG A O 1
ATOM 639 N N . ASP A 1 87 ? 9.594 -3.912 -7.469 1.00 95.88 87 ASP A N 1
ATOM 640 C CA . ASP A 1 87 ? 9.481 -4.810 -6.321 1.00 95.88 87 ASP A CA 1
ATOM 641 C C . ASP A 1 87 ? 9.603 -4.061 -4.985 1.00 95.88 87 ASP A C 1
ATOM 643 O O . ASP A 1 87 ? 9.358 -4.640 -3.928 1.00 95.88 87 ASP A O 1
ATOM 647 N N . ALA A 1 88 ? 9.951 -2.767 -5.011 1.00 96.88 88 ALA A N 1
ATOM 648 C CA . ALA A 1 88 ? 10.184 -1.946 -3.821 1.00 96.88 88 ALA A CA 1
ATOM 649 C C . ALA A 1 88 ? 8.983 -1.907 -2.859 1.00 96.88 88 ALA A C 1
ATOM 651 O O . ALA A 1 88 ? 9.175 -1.896 -1.646 1.00 96.88 88 ALA A O 1
ATOM 652 N N . GLY A 1 89 ? 7.757 -1.910 -3.396 1.00 95.62 89 GLY A N 1
ATOM 6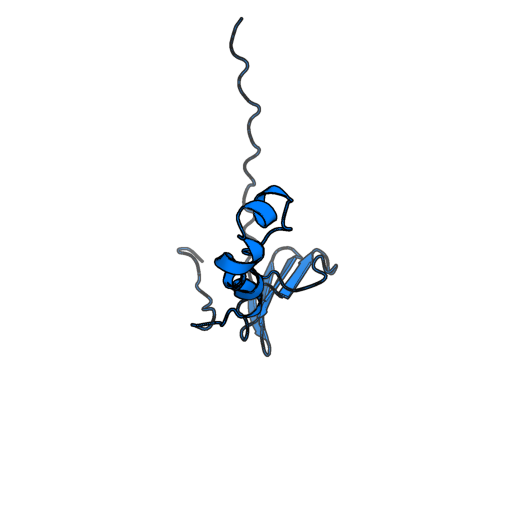53 C CA . GLY A 1 89 ? 6.525 -1.971 -2.607 1.00 95.62 89 GLY A CA 1
ATOM 654 C C . GLY A 1 89 ? 6.356 -3.311 -1.895 1.00 95.62 89 GLY A C 1
ATOM 655 O O . GLY A 1 89 ? 6.301 -3.365 -0.670 1.00 95.62 89 GLY A O 1
ATOM 656 N N . SER A 1 90 ? 6.368 -4.407 -2.656 1.00 94.56 90 SER A N 1
ATOM 657 C CA . SER A 1 90 ? 6.207 -5.770 -2.128 1.00 94.56 90 SER A CA 1
ATOM 658 C C . SER A 1 90 ? 7.359 -6.230 -1.228 1.00 94.56 90 SER A C 1
ATOM 660 O O . SER A 1 90 ? 7.173 -7.082 -0.365 1.00 94.56 90 SER A O 1
ATOM 662 N N . ALA A 1 91 ? 8.562 -5.684 -1.422 1.00 95.94 91 ALA A N 1
ATOM 663 C CA . ALA A 1 91 ? 9.737 -5.976 -0.604 1.00 95.94 91 ALA A CA 1
ATOM 664 C C . ALA A 1 91 ? 9.852 -5.065 0.632 1.00 95.94 91 ALA A C 1
ATOM 666 O O . ALA A 1 91 ? 10.811 -5.198 1.401 1.00 95.94 91 ALA A O 1
ATOM 667 N N . ALA A 1 92 ? 8.916 -4.128 0.822 1.00 95.69 92 ALA A N 1
ATOM 668 C CA . ALA A 1 92 ? 8.945 -3.203 1.941 1.00 95.69 92 ALA A CA 1
ATOM 669 C C . ALA A 1 92 ? 8.924 -3.948 3.282 1.00 95.69 92 ALA A C 1
ATOM 671 O O . ALA A 1 92 ? 8.294 -4.993 3.456 1.00 95.69 92 ALA A O 1
ATOM 672 N N . ARG A 1 93 ? 9.633 -3.381 4.260 1.00 96.00 93 ARG A N 1
ATOM 673 C CA . ARG A 1 93 ? 9.715 -3.911 5.619 1.00 96.00 93 ARG A CA 1
ATOM 674 C C . ARG A 1 93 ? 9.292 -2.851 6.612 1.00 96.00 93 ARG A C 1
ATOM 676 O O . ARG A 1 93 ? 9.736 -1.707 6.537 1.00 96.00 93 ARG A O 1
ATOM 683 N N . LEU A 1 94 ? 8.485 -3.269 7.578 1.00 96.25 94 LEU A N 1
ATOM 684 C CA . LEU A 1 94 ? 8.148 -2.444 8.721 1.00 96.25 94 LEU A CA 1
ATOM 685 C C . LEU A 1 94 ? 9.409 -2.214 9.564 1.00 96.25 94 LEU A C 1
ATOM 687 O O . LEU A 1 94 ? 10.027 -3.166 10.036 1.00 96.25 94 LEU A O 1
ATOM 691 N N . LEU A 1 95 ? 9.807 -0.951 9.725 1.00 95.88 95 LEU A N 1
ATOM 692 C CA . LEU A 1 95 ? 10.992 -0.589 10.512 1.00 95.88 95 LEU A CA 1
ATOM 693 C C . LEU A 1 95 ? 10.663 -0.407 11.995 1.00 95.88 95 LEU A C 1
ATOM 695 O O . LEU A 1 95 ? 11.471 -0.740 12.861 1.00 95.88 95 LEU A O 1
ATOM 699 N N . HIS A 1 96 ? 9.474 0.119 12.283 1.00 92.56 96 HIS A N 1
ATOM 700 C CA . HIS A 1 96 ? 8.999 0.393 13.631 1.00 92.56 96 HIS A CA 1
ATOM 701 C C . HIS A 1 96 ? 7.534 0.000 13.743 1.00 92.56 96 HIS A C 1
ATOM 703 O O . HIS A 1 96 ? 6.748 0.275 12.838 1.00 92.56 96 HIS A O 1
ATOM 709 N N . GLU A 1 97 ? 7.172 -0.615 14.862 1.00 87.00 97 GLU A N 1
ATOM 710 C CA . GLU A 1 97 ? 5.784 -0.968 15.134 1.00 87.00 97 GLU A CA 1
ATOM 711 C C . GLU A 1 97 ? 4.892 0.286 15.179 1.00 87.00 97 GLU A C 1
ATOM 713 O O . GLU A 1 97 ? 5.309 1.316 15.730 1.00 87.00 97 GLU A O 1
ATOM 718 N N . PRO A 1 98 ? 3.660 0.220 14.633 1.00 85.56 98 PRO A N 1
ATOM 719 C CA . PRO A 1 98 ? 2.698 1.303 14.755 1.00 85.56 98 PRO A CA 1
ATOM 720 C C . PRO A 1 98 ? 2.393 1.579 16.226 1.00 85.56 98 PRO A C 1
ATOM 722 O O . PRO A 1 98 ? 2.048 0.669 16.984 1.00 85.56 98 PRO A O 1
ATOM 725 N N . LYS A 1 99 ? 2.491 2.850 16.617 1.00 83.19 99 LYS A N 1
ATOM 726 C CA . LYS A 1 99 ? 2.120 3.321 17.951 1.00 83.19 99 LYS A CA 1
ATOM 727 C C . LYS A 1 99 ? 0.781 4.028 17.871 1.00 83.19 99 LYS A C 1
ATOM 729 O O . LYS A 1 99 ? 0.614 4.944 17.069 1.00 83.19 99 LYS A O 1
ATOM 734 N N . LEU A 1 100 ? -0.146 3.630 18.732 1.00 82.69 100 LEU A N 1
ATOM 735 C CA . LEU A 1 100 ? -1.374 4.375 18.937 1.00 82.69 100 LEU A CA 1
ATOM 736 C C . LEU A 1 100 ? -1.073 5.610 19.793 1.00 82.69 100 LEU A C 1
ATOM 738 O O . LEU A 1 100 ? -0.490 5.500 20.872 1.00 82.69 100 LEU A O 1
ATOM 742 N N . THR A 1 101 ? -1.481 6.781 19.316 1.00 85.44 101 THR A N 1
ATOM 743 C CA . THR A 1 101 ? -1.389 8.037 20.065 1.00 85.44 101 THR A CA 1
ATOM 744 C C . THR A 1 101 ? -2.730 8.745 20.046 1.00 85.44 101 THR A C 1
ATOM 746 O O . THR A 1 101 ? -3.352 8.862 18.991 1.00 85.44 101 THR A O 1
ATOM 749 N N . HIS A 1 102 ? -3.143 9.257 21.200 1.00 76.00 102 HIS A N 1
ATOM 750 C CA . HIS A 1 102 ? -4.285 10.155 21.306 1.00 76.00 102 HIS A CA 1
ATOM 751 C C . HIS A 1 102 ? -3.914 11.544 20.773 1.00 76.00 102 HIS A C 1
ATOM 753 O O . HIS A 1 102 ? -2.796 12.021 20.985 1.00 76.00 102 HIS A O 1
ATOM 759 N N . GLY A 1 103 ? -4.839 12.177 20.051 1.00 67.19 103 GLY A N 1
ATOM 760 C CA . GLY A 1 103 ? -4.678 13.568 19.640 1.00 67.19 103 GLY A CA 1
ATOM 761 C C . GLY A 1 103 ? -4.761 14.502 20.854 1.00 67.19 103 GLY A C 1
ATOM 762 O O . GLY A 1 103 ? -5.320 14.124 21.885 1.00 67.19 103 GLY A O 1
ATOM 763 N N . PRO A 1 104 ? -4.224 15.730 20.772 1.00 50.91 104 PRO A N 1
ATOM 764 C CA . PRO A 1 104 ? -4.423 16.704 21.837 1.00 50.91 104 PRO A CA 1
ATOM 765 C C . PRO A 1 104 ? -5.927 16.985 22.004 1.00 50.91 104 PRO A C 1
ATOM 767 O O . PRO A 1 104 ? -6.561 17.500 21.086 1.00 50.91 104 PRO A O 1
ATOM 770 N N . GLY A 1 105 ? -6.485 16.644 23.172 1.00 57.75 105 GLY A N 1
ATOM 771 C CA . GLY A 1 105 ? -7.881 16.928 23.539 1.00 57.75 105 GLY A CA 1
ATOM 772 C C . GLY A 1 105 ? -8.829 15.725 23.641 1.00 57.75 105 GLY A C 1
ATOM 773 O O . GLY A 1 105 ? -10.019 15.947 23.855 1.00 57.75 105 GLY A O 1
ATOM 774 N N . SER A 1 106 ? -8.333 14.490 23.509 1.00 51.41 106 SER A N 1
ATOM 775 C CA . SER A 1 106 ? -9.073 13.251 23.829 1.00 51.41 106 SER A CA 1
ATOM 776 C C . SER A 1 106 ? -8.595 12.608 25.121 1.00 51.41 106 SER A C 1
ATOM 778 O O . SER A 1 106 ? -7.356 12.607 25.309 1.00 51.41 106 SER A O 1
#

Solvent-accessible surface area (backbone atoms only — not comparable to full-atom values): 6816 Å² total; per-residue (Å²): 135,81,85,78,78,78,82,82,76,84,75,80,76,79,79,78,57,72,72,47,74,48,79,58,90,65,24,40,40,36,38,37,92,58,32,38,38,29,32,28,57,72,62,65,30,47,53,41,44,24,51,79,84,42,75,74,52,95,59,58,60,72,64,78,69,60,74,88,82,50,74,68,36,58,77,68,44,40,76,64,80,49,40,67,37,64,47,48,33,84,68,57,74,60,87,68,72,84,76,91,75,80,60,97,91,113

Secondary structure (DSSP, 8-state):
-PPPPPPPPPPPP---PPPEEEEETTEEEEEETTEEEEEETTT--EEEEEETTEE--SS-----------HHHHHTTHHHHTTHHHHTTTT----SPPPP-PPTT-

Foldseek 3Di:
DDDDDDDDDDDPDDPPFDWDWDDDPQWIWIDGPQWIWTAGQFARWTAFIDHVNRTPDPGTDWDAQDDDDDPVCVVVVVCPVVVCSRCCGVPDGDPDGDDDDDDPPD

Sequence (106 aa):
SEPVAPPAVPTPTPDAAAVRAELCGDAWVLETGGMQVRISSKTGCLCSLAVGGHELMASPLEPNFWRPTTDNDYGANLQRDLACWRDAGSAARLLHEPKLTHGPGS

Nearest PDB structures (foldseek):
  6s6z-assembly1_A  TM=9.573E-01  e=3.091E-04  Thermotoga maritima MSB8
  6cvm-assembly1_A  TM=8.559E-01  e=4.714E-03  Escherichia coli K-12
  3sep-assembly1_A  TM=8.648E-01  e=1.788E-02  Escherichia coli K-12
  3iaq-assembly1_C  TM=8.504E-01  e=1.788E-02  Escherichia coli K-12
  1px3-assembly1_A  TM=8.623E-01  e=3.383E-02  Escherichia coli